Protein AF-A0A6N7FTI1-F1 (afdb_monomer_lite)

pLDDT: m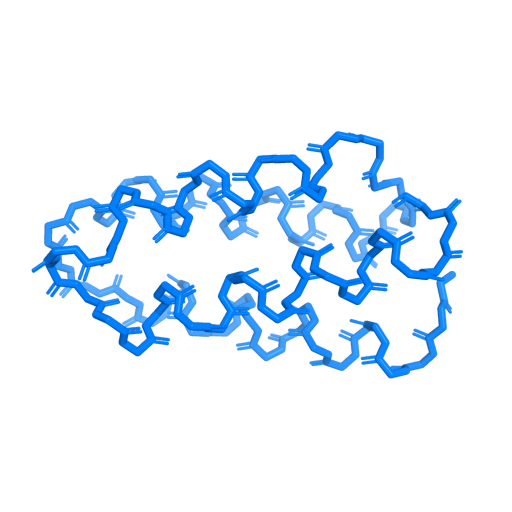ean 87.46, std 6.43, range [55.94, 93.81]

Structure (mmCIF, N/CA/C/O backbone):
data_AF-A0A6N7FTI1-F1
#
_entry.id   AF-A0A6N7FTI1-F1
#
loop_
_atom_site.group_PDB
_atom_site.id
_atom_site.type_symbol
_atom_site.label_atom_id
_atom_site.label_alt_id
_atom_site.label_comp_id
_atom_site.label_asym_id
_atom_site.label_entity_id
_atom_site.label_seq_id
_atom_site.pdbx_PDB_ins_code
_atom_site.Cartn_x
_atom_site.Cartn_y
_atom_site.Cartn_z
_atom_site.occupancy
_atom_site.B_iso_or_equiv
_atom_site.auth_seq_id
_atom_site.auth_comp_id
_atom_site.auth_asym_id
_atom_site.auth_atom_id
_atom_site.pdbx_PDB_model_num
ATOM 1 N N . MET A 1 1 ? 9.411 -6.579 -12.462 1.00 71.31 1 MET A N 1
ATOM 2 C CA . MET A 1 1 ? 9.092 -6.772 -11.025 1.00 71.31 1 MET A CA 1
ATOM 3 C C . MET A 1 1 ? 9.241 -8.232 -10.552 1.00 71.31 1 MET A C 1
ATOM 5 O O . MET A 1 1 ? 8.978 -9.148 -11.327 1.00 71.31 1 MET A O 1
ATOM 9 N N . ASP A 1 2 ? 9.656 -8.459 -9.294 1.00 82.75 2 ASP A N 1
ATOM 10 C CA . ASP A 1 2 ? 9.718 -9.790 -8.647 1.00 82.75 2 ASP A CA 1
ATOM 11 C C . ASP A 1 2 ? 8.307 -10.377 -8.417 1.00 82.75 2 ASP A C 1
ATOM 13 O O . ASP A 1 2 ? 7.370 -9.632 -8.118 1.00 82.75 2 ASP A O 1
ATOM 17 N N . LEU A 1 3 ? 8.135 -11.701 -8.543 1.00 83.81 3 LEU A N 1
ATOM 18 C CA . LEU A 1 3 ? 6.824 -12.354 -8.389 1.00 83.81 3 L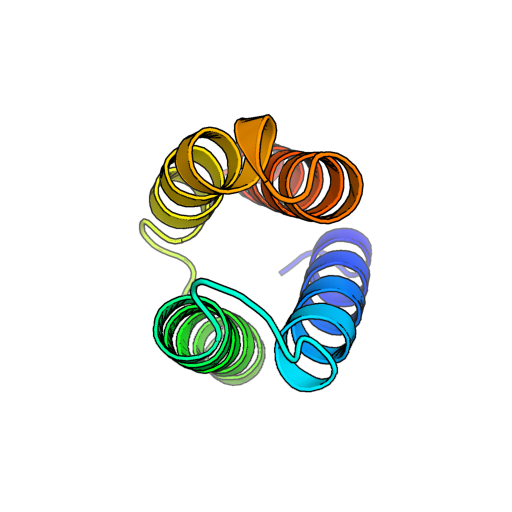EU A CA 1
ATOM 19 C C . LEU A 1 3 ? 6.223 -12.087 -7.002 1.00 83.81 3 LEU A C 1
ATOM 21 O O . LEU A 1 3 ? 5.024 -11.852 -6.890 1.00 83.81 3 LEU A O 1
ATOM 25 N N . HIS A 1 4 ? 7.063 -12.045 -5.965 1.00 85.06 4 HIS A N 1
ATOM 26 C CA . HIS A 1 4 ? 6.609 -11.796 -4.603 1.00 85.06 4 HIS A CA 1
ATOM 27 C C . HIS A 1 4 ? 6.086 -10.364 -4.418 1.00 85.06 4 HIS A C 1
ATOM 29 O O . HIS A 1 4 ? 5.065 -10.154 -3.765 1.00 85.06 4 HIS A O 1
ATOM 35 N N . ILE A 1 5 ? 6.755 -9.374 -5.023 1.00 85.00 5 ILE A N 1
ATOM 36 C CA . ILE A 1 5 ? 6.327 -7.964 -4.990 1.00 85.00 5 ILE A CA 1
ATOM 37 C C . ILE A 1 5 ? 4.989 -7.818 -5.714 1.00 85.00 5 ILE A C 1
ATOM 39 O O . ILE A 1 5 ? 4.075 -7.172 -5.203 1.00 85.00 5 ILE A O 1
ATOM 43 N N . ARG A 1 6 ? 4.845 -8.479 -6.869 1.00 88.31 6 ARG A N 1
ATOM 44 C CA . ARG A 1 6 ? 3.599 -8.474 -7.637 1.00 88.31 6 ARG A CA 1
ATOM 45 C C . ARG A 1 6 ? 2.426 -9.006 -6.813 1.00 88.31 6 ARG A C 1
ATOM 47 O O . ARG A 1 6 ? 1.415 -8.319 -6.706 1.00 88.31 6 ARG A O 1
ATOM 54 N N . GLU A 1 7 ? 2.583 -10.166 -6.177 1.00 89.12 7 GLU A N 1
ATOM 55 C CA . GLU A 1 7 ? 1.542 -10.755 -5.323 1.00 89.12 7 GLU A CA 1
ATOM 56 C C . GLU A 1 7 ? 1.162 -9.832 -4.151 1.00 89.12 7 GLU A C 1
ATOM 58 O O . GLU A 1 7 ? -0.018 -9.708 -3.808 1.00 89.12 7 GLU A O 1
ATOM 63 N N . GLN A 1 8 ? 2.138 -9.141 -3.549 1.00 87.94 8 GLN A N 1
ATOM 64 C CA . GLN A 1 8 ? 1.862 -8.175 -2.483 1.00 87.94 8 GLN A CA 1
ATOM 65 C C . GLN A 1 8 ? 1.078 -6.957 -2.981 1.00 87.94 8 GLN A C 1
ATOM 67 O O . GLN A 1 8 ? 0.114 -6.552 -2.327 1.00 87.94 8 GLN A O 1
ATOM 72 N N . LEU A 1 9 ? 1.442 -6.399 -4.137 1.00 89.88 9 LEU A N 1
ATOM 73 C CA . LEU A 1 9 ? 0.726 -5.278 -4.746 1.00 89.88 9 LEU A CA 1
ATOM 74 C C . LEU A 1 9 ? -0.687 -5.669 -5.192 1.00 89.88 9 LEU A C 1
ATOM 76 O O . LEU A 1 9 ? -1.620 -4.893 -5.005 1.00 89.88 9 LEU A O 1
ATOM 80 N N . GLU A 1 10 ? -0.882 -6.876 -5.723 1.00 91.69 10 GLU A N 1
ATOM 81 C CA . GLU A 1 10 ? -2.212 -7.388 -6.076 1.00 91.69 10 GLU A CA 1
ATOM 82 C C . GLU A 1 10 ? -3.097 -7.545 -4.834 1.00 91.69 10 GLU A C 1
ATOM 84 O O . GLU A 1 10 ? -4.245 -7.093 -4.822 1.00 91.69 10 GLU A O 1
ATOM 89 N N . SER A 1 11 ? -2.549 -8.103 -3.751 1.00 90.88 11 SER A N 1
ATOM 90 C CA . SER A 1 11 ? -3.270 -8.237 -2.483 1.00 90.88 11 SER A CA 1
ATOM 91 C C . SER A 1 11 ? -3.584 -6.883 -1.836 1.00 90.88 11 SER A C 1
ATOM 93 O O . SER A 1 11 ? -4.638 -6.716 -1.214 1.00 90.88 11 SER A O 1
ATOM 95 N N . LEU A 1 12 ? -2.686 -5.905 -1.977 1.00 90.88 12 LEU A N 1
ATOM 96 C CA . LEU A 1 12 ? -2.918 -4.535 -1.532 1.00 90.88 12 LEU A CA 1
ATOM 97 C C . LEU A 1 12 ? -4.028 -3.870 -2.356 1.00 90.88 12 LEU A C 1
ATOM 99 O O . LEU A 1 12 ? -4.941 -3.282 -1.779 1.00 90.88 12 LEU A O 1
ATOM 103 N N . ALA A 1 13 ? -3.984 -3.996 -3.684 1.00 92.62 13 ALA A N 1
ATOM 104 C CA . ALA A 1 13 ? -4.990 -3.430 -4.572 1.00 92.62 13 ALA A CA 1
ATOM 105 C C . ALA A 1 13 ? -6.393 -3.966 -4.249 1.00 92.62 13 ALA A C 1
ATOM 107 O O . ALA A 1 13 ? -7.332 -3.185 -4.102 1.00 92.62 13 ALA A O 1
ATOM 108 N N . GLU A 1 14 ? -6.542 -5.277 -4.060 1.00 92.25 14 GLU A N 1
ATOM 109 C CA . GLU A 1 14 ? -7.833 -5.867 -3.693 1.00 92.25 14 GLU A CA 1
ATOM 110 C C . GLU A 1 14 ? -8.374 -5.284 -2.378 1.00 92.25 14 GLU A C 1
ATOM 112 O O . GLU A 1 14 ? -9.541 -4.901 -2.291 1.00 92.25 14 GLU A O 1
ATOM 117 N N . ARG A 1 15 ? -7.518 -5.136 -1.363 1.00 89.94 15 ARG A N 1
ATOM 118 C CA . ARG A 1 15 ? -7.923 -4.563 -0.073 1.00 89.94 15 ARG A CA 1
ATOM 119 C C . ARG A 1 15 ? -8.291 -3.088 -0.157 1.00 89.94 15 ARG A C 1
ATOM 121 O O . ARG A 1 15 ? -9.264 -2.689 0.473 1.00 89.94 15 ARG A O 1
ATOM 128 N N . LEU A 1 16 ? -7.549 -2.299 -0.930 1.00 90.69 16 LEU A N 1
ATOM 129 C CA . LEU A 1 16 ? -7.867 -0.890 -1.173 1.00 90.69 16 LEU A CA 1
ATOM 130 C C . LEU A 1 16 ? -9.178 -0.736 -1.953 1.00 90.69 16 LEU A C 1
ATOM 132 O O . LEU A 1 16 ? -9.949 0.178 -1.683 1.00 90.69 16 LEU A O 1
ATOM 136 N N . HIS A 1 17 ? -9.465 -1.647 -2.886 1.00 90.31 17 HIS A N 1
ATOM 137 C CA . HIS A 1 17 ? -10.723 -1.653 -3.631 1.00 90.31 17 HIS A CA 1
ATOM 138 C C . HIS A 1 17 ? -11.936 -1.963 -2.743 1.00 90.31 17 HIS A C 1
ATOM 140 O O . HIS A 1 17 ? -12.997 -1.370 -2.924 1.00 90.31 17 HIS A O 1
ATOM 146 N N . LEU A 1 18 ? -11.770 -2.880 -1.786 1.00 88.75 18 LEU A N 1
ATOM 147 C CA . LEU A 1 18 ? -12.805 -3.284 -0.829 1.00 88.75 18 LEU A CA 1
ATOM 148 C C . LEU A 1 18 ? -12.923 -2.340 0.377 1.00 88.75 18 LEU A C 1
ATOM 150 O O . LEU A 1 18 ? -13.775 -2.548 1.245 1.00 88.75 18 LEU A O 1
ATOM 154 N N . TYR A 1 19 ? -12.059 -1.331 0.465 1.00 87.00 19 TYR A N 1
ATOM 155 C CA . TYR A 1 1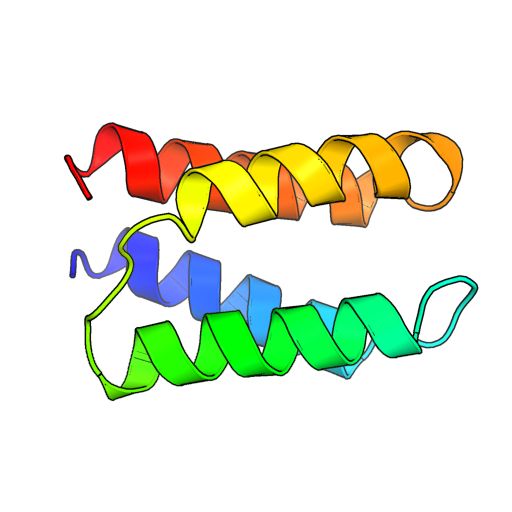9 ? -12.052 -0.396 1.573 1.00 87.00 19 TYR A CA 1
ATOM 156 C C . TYR A 1 19 ? -13.188 0.624 1.439 1.00 87.00 19 TYR A C 1
ATOM 158 O O . TYR A 1 19 ? -13.226 1.429 0.509 1.00 87.00 19 TYR A O 1
ATOM 166 N N . HIS A 1 20 ? -14.095 0.604 2.416 1.00 83.31 20 HIS A N 1
ATOM 167 C CA . HIS A 1 20 ? -15.228 1.518 2.525 1.00 83.31 20 HIS A CA 1
ATOM 168 C C . HIS A 1 20 ? -15.234 2.132 3.925 1.00 83.31 20 HIS A C 1
ATOM 170 O O . HIS A 1 20 ? -15.744 1.539 4.878 1.00 83.31 20 HIS A O 1
ATOM 176 N N . GLY A 1 21 ? -14.605 3.297 4.065 1.00 82.50 21 GLY A N 1
ATOM 177 C CA . GLY A 1 21 ? -14.384 3.956 5.350 1.00 82.50 21 GLY A CA 1
ATOM 178 C C . GLY A 1 21 ? -13.871 5.392 5.203 1.00 82.50 21 GLY A C 1
ATOM 179 O O . GLY A 1 21 ? -13.825 5.927 4.091 1.00 82.50 21 GLY A O 1
ATOM 180 N N . PRO A 1 22 ? -13.486 6.043 6.313 1.00 80.81 22 PRO A N 1
ATOM 181 C CA . PRO A 1 22 ? -12.804 7.336 6.284 1.00 80.81 22 PRO A CA 1
ATOM 182 C C . PRO A 1 22 ? -11.564 7.254 5.385 1.00 80.81 22 PRO A C 1
ATOM 184 O O . PRO A 1 22 ? -10.774 6.326 5.501 1.00 80.81 22 PRO A O 1
ATOM 187 N N . GLY A 1 23 ? -11.409 8.162 4.422 1.00 82.69 23 GLY A N 1
ATOM 188 C CA . GLY A 1 23 ? -10.313 8.062 3.449 1.00 82.69 23 GLY A CA 1
ATOM 189 C C . GLY A 1 23 ? -10.552 7.072 2.300 1.00 82.69 23 GLY A C 1
ATOM 190 O O . GLY A 1 23 ? -9.599 6.720 1.616 1.00 82.69 23 GLY A O 1
ATOM 191 N N . GLU A 1 24 ? -11.801 6.653 2.033 1.00 87.75 24 GLU A N 1
ATOM 192 C CA . GLU A 1 24 ? -12.166 5.857 0.839 1.00 87.75 24 GLU A CA 1
ATOM 193 C C . GLU A 1 24 ? -11.643 6.485 -0.463 1.00 87.75 24 GLU A C 1
ATOM 195 O O . GLU A 1 24 ? -11.178 5.775 -1.351 1.00 87.75 24 GLU A O 1
ATOM 200 N N . GLU A 1 25 ? -11.693 7.814 -0.579 1.00 89.69 25 GLU A N 1
ATOM 201 C CA . GLU A 1 25 ? -11.180 8.524 -1.754 1.00 89.69 25 GLU A CA 1
ATOM 202 C C . GLU A 1 25 ? -9.666 8.329 -1.913 1.00 89.69 25 GLU A C 1
ATOM 204 O O . GLU A 1 25 ? -9.222 7.910 -2.980 1.00 89.69 25 GLU A O 1
ATOM 209 N N . ARG A 1 26 ? -8.898 8.474 -0.824 1.00 88.25 26 ARG A N 1
ATOM 210 C CA . ARG A 1 26 ? -7.453 8.195 -0.819 1.00 88.25 26 ARG A CA 1
ATOM 211 C C . ARG A 1 26 ? -7.161 6.733 -1.130 1.00 88.25 26 ARG A C 1
ATOM 213 O O . ARG A 1 26 ? -6.317 6.443 -1.967 1.00 88.25 26 ARG A O 1
ATOM 220 N N . ALA A 1 27 ? -7.901 5.801 -0.526 1.00 90.06 27 ALA A N 1
ATOM 221 C CA . ALA A 1 27 ? -7.748 4.375 -0.802 1.00 90.06 27 ALA A CA 1
ATOM 222 C C . ALA A 1 27 ? -8.016 4.044 -2.282 1.00 90.06 27 ALA A C 1
ATOM 224 O O . ALA A 1 27 ? -7.303 3.232 -2.871 1.00 90.06 27 ALA A O 1
ATOM 225 N N . ARG A 1 28 ? -8.992 4.709 -2.919 1.00 91.56 28 ARG A N 1
ATOM 226 C CA . ARG A 1 28 ? -9.242 4.594 -4.365 1.00 91.56 28 ARG A CA 1
ATOM 227 C C . ARG A 1 28 ? -8.120 5.184 -5.212 1.00 91.56 28 ARG A C 1
ATOM 229 O O . ARG A 1 28 ? -7.754 4.568 -6.213 1.00 91.56 28 ARG A O 1
ATOM 236 N N . GLU A 1 29 ? -7.586 6.346 -4.843 1.00 92.00 29 GLU A N 1
ATOM 237 C CA . GLU A 1 29 ? -6.432 6.939 -5.527 1.00 92.00 29 GLU A CA 1
ATOM 238 C C . GLU A 1 29 ? -5.222 6.005 -5.451 1.00 92.00 29 GLU A C 1
ATOM 240 O O . GLU A 1 29 ? -4.618 5.678 -6.475 1.00 92.00 29 GLU A O 1
ATOM 245 N N . LEU A 1 30 ? -4.936 5.487 -4.257 1.00 91.50 30 LEU A N 1
ATOM 246 C CA . LEU A 1 30 ? -3.847 4.554 -4.008 1.00 91.50 30 LEU A CA 1
ATOM 247 C C . LEU A 1 30 ? -4.038 3.236 -4.762 1.00 91.50 30 LEU A C 1
ATOM 249 O O . LEU A 1 30 ? -3.097 2.713 -5.353 1.00 91.50 30 LEU A O 1
ATOM 253 N N . HIS A 1 31 ? -5.270 2.727 -4.821 1.00 93.81 31 HIS A N 1
ATOM 254 C CA . HIS A 1 31 ? -5.617 1.573 -5.645 1.00 93.81 31 HIS A CA 1
ATOM 255 C C . HIS A 1 31 ? -5.298 1.824 -7.124 1.00 93.81 31 HIS A C 1
ATOM 257 O O . HIS A 1 31 ? -4.741 0.951 -7.788 1.00 93.81 31 HIS A O 1
ATOM 263 N N . GLY A 1 32 ? -5.621 3.014 -7.639 1.00 92.62 32 GLY A N 1
ATOM 264 C CA . GLY A 1 32 ? -5.288 3.418 -9.004 1.00 92.62 32 GLY A CA 1
ATOM 265 C C . GLY A 1 32 ? -3.781 3.437 -9.255 1.00 92.62 32 GLY A C 1
ATOM 266 O O . GLY A 1 32 ? -3.327 2.900 -10.262 1.00 92.62 32 GLY A O 1
ATOM 267 N N . GLN A 1 33 ? -3.005 3.982 -8.317 1.00 91.62 33 GLN A N 1
ATOM 268 C CA . GLN A 1 33 ? -1.543 4.028 -8.403 1.00 91.62 33 GLN A CA 1
ATOM 269 C C . GLN A 1 33 ? -0.921 2.629 -8.367 1.00 91.62 33 GLN A C 1
ATOM 271 O O . GLN A 1 33 ? -0.117 2.298 -9.234 1.00 91.62 33 GLN A O 1
ATOM 276 N N . VAL A 1 34 ? -1.347 1.776 -7.431 1.00 92.00 34 VAL A N 1
ATOM 277 C CA . VAL A 1 34 ? -0.876 0.386 -7.322 1.00 92.00 34 VAL A CA 1
ATOM 278 C C . VAL A 1 34 ? -1.226 -0.411 -8.582 1.00 92.00 34 VAL A C 1
ATOM 280 O O . VAL A 1 34 ? -0.389 -1.149 -9.098 1.00 92.00 34 VAL A O 1
ATOM 283 N N . ARG A 1 35 ? -2.440 -0.250 -9.123 1.00 92.62 35 ARG A N 1
ATOM 284 C CA . ARG A 1 35 ? -2.846 -0.911 -10.375 1.00 92.62 35 ARG A CA 1
ATOM 285 C C . ARG A 1 35 ? -2.082 -0.392 -11.585 1.00 92.62 35 ARG A C 1
ATOM 287 O O . ARG A 1 35 ? -1.731 -1.203 -12.433 1.00 92.62 35 ARG A O 1
ATOM 294 N N . GLY A 1 36 ? -1.808 0.911 -11.644 1.00 90.88 36 GLY A N 1
ATOM 295 C CA . GLY A 1 36 ? -0.951 1.504 -12.668 1.00 90.88 36 GLY A CA 1
ATOM 296 C C . GLY A 1 36 ? 0.437 0.875 -12.648 1.00 90.88 36 GLY A C 1
ATOM 297 O O . GLY A 1 36 ? 0.868 0.333 -13.656 1.00 90.88 36 GLY A O 1
ATOM 298 N N . ALA A 1 37 ? 1.061 0.817 -11.472 1.00 88.75 37 ALA A N 1
ATOM 299 C CA . ALA A 1 37 ? 2.353 0.165 -11.272 1.00 88.75 37 ALA A CA 1
ATOM 300 C C . ALA A 1 37 ? 2.360 -1.312 -11.704 1.00 88.75 37 ALA A C 1
ATOM 302 O O . ALA A 1 37 ? 3.304 -1.780 -12.332 1.00 88.75 37 ALA A O 1
ATOM 303 N N . LEU A 1 38 ? 1.302 -2.065 -11.388 1.00 89.31 38 LEU A N 1
ATOM 304 C CA . LEU A 1 38 ? 1.164 -3.470 -11.795 1.00 89.31 38 LEU A CA 1
ATOM 305 C C . LEU A 1 38 ? 1.058 -3.670 -13.319 1.00 89.31 38 LEU A C 1
ATOM 307 O O . LEU A 1 38 ? 1.399 -4.755 -13.806 1.00 89.31 38 LEU A O 1
ATOM 311 N N . ASP A 1 39 ? 0.533 -2.673 -14.037 1.00 88.94 39 ASP A N 1
ATOM 312 C CA . ASP A 1 39 ? 0.305 -2.696 -15.486 1.00 88.94 39 ASP A CA 1
ATOM 313 C C . ASP A 1 39 ? 1.530 -2.199 -16.267 1.00 88.94 39 ASP A C 1
ATOM 315 O O . ASP A 1 39 ? 1.918 -2.818 -17.258 1.00 88.94 39 ASP A O 1
ATOM 319 N N . THR A 1 40 ? 2.174 -1.128 -15.792 1.00 85.25 40 THR A N 1
ATOM 320 C CA . THR A 1 40 ? 3.310 -0.489 -16.474 1.00 85.25 40 THR A CA 1
ATOM 321 C C . THR A 1 40 ? 4.683 -0.995 -16.015 1.00 85.25 40 THR A C 1
ATOM 323 O O . THR A 1 40 ? 5.669 -0.723 -16.694 1.00 85.25 40 THR A O 1
ATOM 326 N N . ASP A 1 41 ? 4.767 -1.737 -14.899 1.00 79.56 41 ASP A N 1
ATOM 327 C CA . ASP A 1 41 ? 6.021 -2.077 -14.182 1.00 79.56 41 ASP A CA 1
ATOM 328 C C . ASP A 1 41 ? 6.826 -0.814 -13.775 1.00 79.56 41 ASP A C 1
ATOM 330 O O . ASP A 1 41 ? 8.010 -0.891 -13.450 1.00 79.56 41 ASP A O 1
ATOM 334 N N . GLU A 1 42 ? 6.190 0.368 -13.792 1.00 80.31 42 GLU A N 1
ATOM 335 C CA . GLU A 1 42 ? 6.764 1.631 -13.323 1.00 80.31 42 GLU A CA 1
ATOM 336 C C . GLU A 1 42 ? 6.325 1.878 -11.880 1.00 80.31 42 GLU A C 1
ATOM 338 O O . GLU A 1 42 ? 5.139 2.045 -11.590 1.00 80.31 42 GLU A O 1
ATOM 343 N N . HIS A 1 43 ? 7.293 1.910 -10.967 1.00 79.06 43 HIS A N 1
ATOM 344 C CA . HIS A 1 43 ? 7.036 2.001 -9.527 1.00 79.06 43 HIS A CA 1
ATOM 345 C C . HIS A 1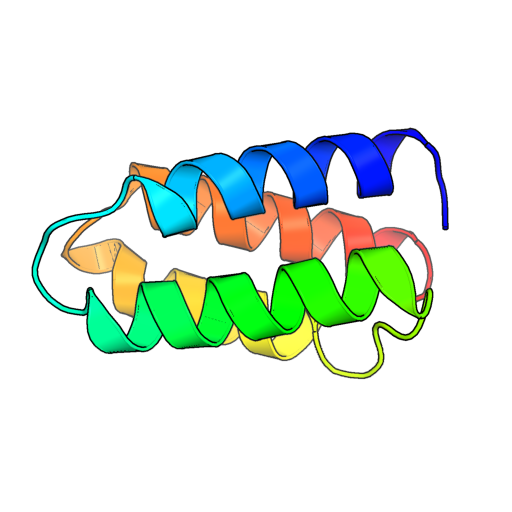 43 ? 7.762 3.177 -8.858 1.00 79.06 43 HIS A C 1
ATOM 347 O O . HIS A 1 43 ? 7.802 3.248 -7.631 1.00 79.06 43 HIS A O 1
ATOM 353 N N . ASP A 1 44 ? 8.316 4.095 -9.653 1.00 81.00 44 ASP A N 1
ATOM 354 C CA . ASP A 1 44 ? 9.112 5.226 -9.171 1.00 81.00 44 ASP A CA 1
ATOM 355 C C . ASP A 1 44 ? 8.282 6.089 -8.199 1.00 81.00 44 ASP A C 1
ATOM 357 O O . ASP A 1 44 ? 7.202 6.583 -8.538 1.00 81.00 44 ASP A O 1
ATOM 361 N N . GLY A 1 45 ? 8.745 6.193 -6.950 1.00 86.19 45 GLY A N 1
ATOM 362 C CA . GLY A 1 45 ? 8.065 6.921 -5.872 1.00 86.19 45 GLY A CA 1
ATOM 363 C C . GLY A 1 45 ? 6.816 6.243 -5.286 1.00 86.19 45 GLY A C 1
ATOM 364 O O . GLY A 1 45 ? 6.193 6.802 -4.381 1.00 86.19 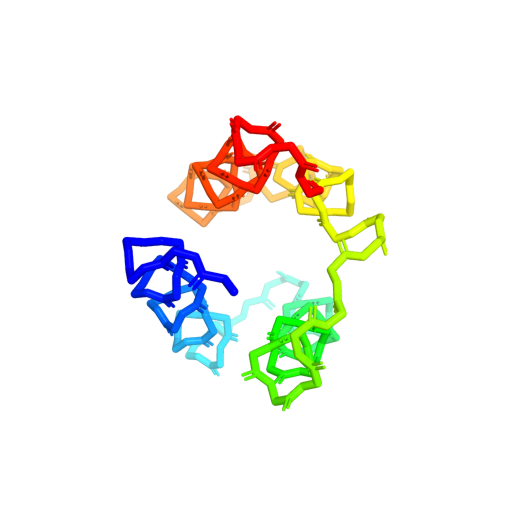45 GLY A O 1
ATOM 365 N N . LEU A 1 46 ? 6.434 5.043 -5.746 1.00 89.50 46 LEU A N 1
ATOM 366 C CA . LEU A 1 46 ? 5.309 4.296 -5.169 1.00 89.50 46 LEU A CA 1
ATOM 367 C C . LEU A 1 46 ? 5.631 3.810 -3.752 1.00 89.50 46 LEU A C 1
ATOM 369 O O . LEU A 1 46 ? 4.760 3.834 -2.888 1.00 89.50 46 LEU A O 1
ATOM 373 N N . SER A 1 47 ? 6.871 3.393 -3.499 1.00 91.19 47 SER A N 1
ATOM 374 C CA . SER A 1 47 ? 7.333 2.969 -2.174 1.00 91.19 47 SER A CA 1
ATOM 375 C C . SER A 1 47 ? 7.189 4.090 -1.138 1.00 91.19 47 SER A C 1
ATOM 377 O O . SER A 1 47 ? 6.546 3.882 -0.108 1.00 91.19 47 SER A O 1
ATOM 379 N N . ASP A 1 48 ? 7.684 5.293 -1.441 1.00 91.31 48 ASP A N 1
ATOM 380 C CA . ASP A 1 48 ? 7.535 6.481 -0.590 1.00 91.31 48 ASP A CA 1
ATOM 381 C C . ASP A 1 48 ? 6.063 6.837 -0.355 1.00 91.31 48 ASP A C 1
ATOM 383 O O . ASP A 1 48 ? 5.645 7.085 0.777 1.00 91.31 48 ASP A O 1
ATOM 387 N N . ARG A 1 49 ? 5.248 6.804 -1.415 1.00 91.25 49 ARG A N 1
ATOM 388 C CA . ARG A 1 49 ? 3.811 7.095 -1.339 1.00 91.25 49 ARG A CA 1
ATOM 389 C C . ARG A 1 49 ? 3.073 6.114 -0.427 1.00 91.25 49 ARG A C 1
ATOM 391 O O . ARG A 1 49 ? 2.264 6.523 0.400 1.00 91.25 49 ARG A O 1
ATOM 398 N N . LEU A 1 50 ? 3.349 4.816 -0.567 1.00 92.44 50 LEU A N 1
ATOM 399 C CA . LEU A 1 50 ? 2.754 3.775 0.271 1.00 92.44 50 LEU A CA 1
ATOM 400 C C . LEU A 1 50 ? 3.201 3.905 1.732 1.00 92.44 50 LEU A C 1
ATOM 402 O O . LEU A 1 50 ? 2.399 3.658 2.632 1.00 92.44 50 LEU A O 1
ATOM 406 N N . ALA A 1 51 ? 4.451 4.308 1.978 1.00 93.06 51 ALA A N 1
ATOM 407 C CA . ALA A 1 51 ? 4.956 4.564 3.322 1.00 93.06 51 ALA A CA 1
ATOM 408 C C . ALA A 1 51 ? 4.293 5.793 3.971 1.00 93.06 51 ALA A C 1
ATOM 410 O O . ALA A 1 51 ? 3.923 5.726 5.143 1.00 93.06 51 ALA A O 1
ATOM 411 N N . GLU A 1 52 ? 4.100 6.881 3.219 1.00 93.25 52 GLU A N 1
ATOM 412 C CA . GLU A 1 52 ? 3.381 8.083 3.668 1.00 93.25 52 GLU A CA 1
ATOM 413 C C . GLU A 1 52 ? 1.933 7.746 4.048 1.00 93.25 52 GLU A C 1
ATOM 415 O O . GLU A 1 52 ? 1.496 8.002 5.170 1.00 93.25 52 GLU A O 1
ATOM 420 N N . GLU A 1 53 ? 1.211 7.070 3.157 1.00 92.06 53 GLU A N 1
ATOM 421 C CA . GLU A 1 53 ? -0.186 6.706 3.397 1.00 92.06 53 GLU A CA 1
ATOM 422 C C . GLU A 1 53 ? -0.318 5.686 4.536 1.00 92.06 53 GLU A C 1
ATOM 424 O O . GLU A 1 53 ? -1.279 5.732 5.302 1.00 92.06 53 GLU A O 1
ATOM 429 N N . ALA A 1 54 ? 0.666 4.802 4.732 1.00 92.56 54 ALA A N 1
ATOM 430 C CA . ALA A 1 54 ? 0.683 3.905 5.885 1.00 92.56 54 ALA A CA 1
ATOM 431 C C . ALA A 1 54 ? 0.664 4.661 7.223 1.00 92.56 54 ALA A C 1
ATOM 433 O O . ALA A 1 54 ? 0.061 4.167 8.174 1.00 92.56 54 ALA A O 1
ATOM 434 N N . VAL A 1 55 ? 1.304 5.831 7.311 1.00 91.44 55 VAL A N 1
ATOM 435 C CA . VAL A 1 55 ? 1.279 6.672 8.519 1.00 91.44 55 VAL A CA 1
ATOM 436 C C . VAL A 1 55 ? -0.103 7.288 8.714 1.00 91.44 55 VAL A C 1
ATOM 438 O O . VAL A 1 55 ? -0.641 7.239 9.819 1.00 91.44 55 VAL A O 1
ATOM 441 N N . GLU A 1 56 ? -0.711 7.797 7.643 1.00 88.88 56 GLU A N 1
ATOM 442 C CA . GLU A 1 56 ? -2.054 8.387 7.688 1.00 88.88 56 GLU A CA 1
ATOM 443 C C . GLU A 1 56 ? -3.106 7.358 8.132 1.00 88.88 56 GLU A C 1
ATOM 445 O O . GLU A 1 56 ? -3.915 7.619 9.023 1.00 88.88 56 GLU A O 1
ATOM 450 N N . PHE A 1 57 ? -3.048 6.143 7.580 1.00 87.44 57 PHE A N 1
ATOM 451 C CA . PHE A 1 57 ? -3.958 5.059 7.948 1.00 87.44 57 PHE A CA 1
ATOM 452 C C . PHE A 1 57 ? -3.621 4.405 9.298 1.00 87.44 57 PHE A C 1
ATOM 454 O O . PHE A 1 57 ? -4.425 3.617 9.787 1.00 87.44 57 PHE A O 1
ATOM 461 N N . GLU A 1 58 ? -2.482 4.694 9.940 1.00 89.56 58 GLU A N 1
ATOM 462 C CA . GLU A 1 58 ? -2.057 4.004 11.171 1.00 89.56 58 GLU A CA 1
ATOM 463 C C . GLU A 1 58 ? -3.034 4.207 12.334 1.00 89.56 58 GLU A C 1
ATOM 465 O O . GLU A 1 58 ? -3.292 3.277 13.101 1.00 89.56 58 GLU A O 1
ATOM 470 N N . SER A 1 59 ? -3.599 5.410 12.446 1.00 84.69 59 SER A N 1
ATOM 471 C CA . SER A 1 59 ? -4.510 5.756 13.541 1.00 84.69 59 SER A CA 1
ATOM 472 C C . SER A 1 59 ? -5.933 5.237 13.325 1.00 84.69 59 SER A C 1
ATOM 474 O O . SER A 1 59 ? -6.619 4.915 14.293 1.00 84.69 59 SER A O 1
ATOM 476 N N . GLU A 1 60 ? -6.384 5.157 12.072 1.00 83.31 60 GLU A N 1
ATOM 477 C CA . GLU A 1 60 ? -7.768 4.797 11.737 1.00 83.31 60 GLU A CA 1
ATOM 478 C C . GLU A 1 60 ? -7.904 3.316 11.348 1.00 83.31 60 GLU A C 1
ATOM 480 O O . GLU A 1 60 ? -8.872 2.655 11.722 1.00 83.31 60 GLU A O 1
ATOM 485 N N . HIS A 1 61 ? -6.913 2.772 10.637 1.00 84.81 61 HIS A N 1
ATOM 486 C CA . HIS A 1 61 ? -6.917 1.430 10.054 1.00 84.81 61 HIS A CA 1
ATOM 487 C C . HIS A 1 61 ? -5.530 0.764 10.146 1.00 84.81 61 HIS A C 1
ATOM 489 O O . HIS A 1 61 ? -4.840 0.600 9.133 1.00 84.81 61 HIS A O 1
ATOM 495 N N . PRO A 1 62 ? -5.126 0.304 11.346 1.00 87.06 62 PRO A N 1
ATOM 496 C CA . PRO A 1 62 ? -3.786 -0.240 11.589 1.00 87.06 62 PRO A CA 1
ATOM 497 C C . PRO A 1 62 ? -3.455 -1.481 10.740 1.00 87.06 62 PRO A C 1
ATOM 499 O O . PRO A 1 62 ? -2.299 -1.683 10.356 1.00 87.06 62 PRO A O 1
ATOM 502 N N . ASP A 1 63 ? -4.455 -2.298 10.392 1.00 88.06 63 ASP A N 1
ATOM 503 C CA . ASP A 1 63 ? -4.282 -3.428 9.472 1.00 88.06 63 ASP A CA 1
ATOM 504 C C . ASP A 1 63 ? -3.901 -2.964 8.059 1.00 88.06 63 ASP A C 1
ATOM 506 O O . ASP A 1 63 ? -2.943 -3.479 7.477 1.00 88.06 63 ASP A O 1
ATOM 510 N N . LEU A 1 64 ? -4.605 -1.960 7.520 1.00 87.94 64 LEU A N 1
ATOM 511 C CA . LEU A 1 64 ? -4.316 -1.402 6.197 1.00 87.94 64 LEU A CA 1
ATOM 512 C C . LEU A 1 64 ? -2.937 -0.738 6.187 1.00 87.94 64 LEU A C 1
ATOM 514 O O . LEU A 1 64 ? -2.121 -1.036 5.317 1.00 87.94 64 LEU A O 1
ATOM 518 N N . ALA A 1 65 ? -2.640 0.063 7.211 1.00 91.38 65 ALA A N 1
ATOM 519 C CA . ALA A 1 65 ? -1.332 0.674 7.414 1.00 91.38 65 ALA A CA 1
ATOM 520 C C . ALA A 1 65 ? -0.191 -0.355 7.441 1.00 91.38 65 ALA A C 1
ATOM 522 O O . ALA A 1 65 ? 0.885 -0.114 6.901 1.00 91.38 65 ALA A O 1
ATOM 523 N N . THR A 1 66 ? -0.404 -1.523 8.051 1.00 92.12 66 THR A N 1
ATOM 524 C CA . THR A 1 66 ? 0.597 -2.603 8.085 1.00 92.12 66 THR A CA 1
ATOM 525 C C . THR A 1 66 ? 0.863 -3.171 6.691 1.00 92.12 66 THR A C 1
ATOM 527 O O . THR A 1 66 ? 2.011 -3.435 6.335 1.00 92.12 66 THR A O 1
ATOM 530 N N . ILE A 1 67 ? -0.185 -3.362 5.891 1.00 90.00 67 ILE A N 1
ATOM 531 C CA . ILE A 1 67 ? -0.070 -3.918 4.536 1.00 90.00 67 ILE A CA 1
ATOM 532 C C . ILE A 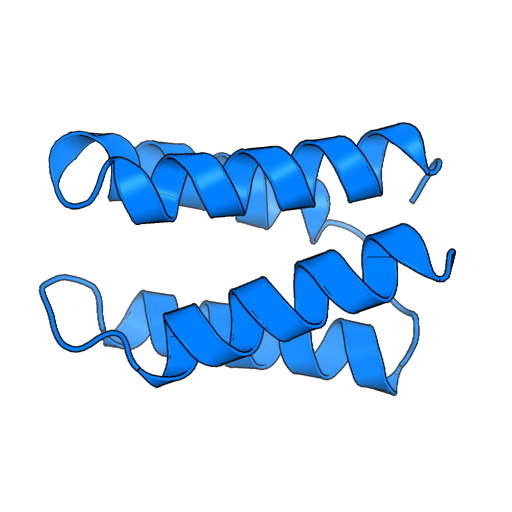1 67 ? 0.602 -2.917 3.594 1.00 90.00 67 ILE A C 1
ATOM 534 O O . ILE A 1 67 ? 1.486 -3.309 2.836 1.00 90.00 67 ILE A O 1
ATOM 538 N N . LEU A 1 68 ? 0.236 -1.637 3.689 1.00 92.06 68 LEU A N 1
ATOM 539 C CA . LEU A 1 68 ? 0.869 -0.550 2.939 1.00 92.06 68 LEU A CA 1
ATOM 540 C C . LEU A 1 68 ? 2.376 -0.497 3.186 1.00 92.06 68 LEU A C 1
ATOM 542 O O . LEU A 1 68 ? 3.164 -0.478 2.246 1.00 92.06 68 LEU A O 1
ATOM 546 N N . ARG A 1 69 ? 2.773 -0.575 4.456 1.00 93.12 69 ARG A N 1
ATOM 547 C CA . ARG A 1 69 ? 4.179 -0.553 4.873 1.00 93.12 69 ARG A CA 1
ATOM 548 C C . ARG A 1 69 ? 4.953 -1.758 4.360 1.00 93.12 69 ARG A C 1
ATOM 550 O O . ARG A 1 69 ? 6.037 -1.594 3.824 1.00 93.12 69 ARG A O 1
ATOM 557 N N . ARG A 1 70 ? 4.361 -2.955 4.429 1.00 90.88 70 ARG A N 1
ATOM 558 C CA . ARG A 1 70 ? 4.969 -4.167 3.855 1.00 90.88 70 ARG A CA 1
ATOM 559 C C . ARG A 1 70 ? 5.187 -4.048 2.350 1.00 90.88 70 ARG A C 1
ATOM 561 O O . ARG A 1 70 ? 6.250 -4.431 1.876 1.00 90.88 70 ARG A O 1
ATOM 568 N N . ALA A 1 71 ? 4.215 -3.503 1.620 1.00 90.50 71 ALA A N 1
ATOM 569 C CA . ALA A 1 71 ? 4.351 -3.279 0.186 1.00 90.50 71 ALA A CA 1
ATOM 570 C C . ALA A 1 71 ? 5.423 -2.217 -0.127 1.00 90.50 71 ALA A C 1
ATOM 572 O O . ALA A 1 71 ? 6.227 -2.416 -1.035 1.00 90.50 71 ALA A O 1
ATOM 573 N N . ALA A 1 72 ? 5.488 -1.136 0.658 1.00 92.12 72 ALA A N 1
ATOM 574 C CA . ALA A 1 72 ? 6.524 -0.108 0.552 1.00 92.12 72 ALA A CA 1
ATOM 575 C C . ALA A 1 72 ? 7.936 -0.666 0.810 1.00 92.12 72 ALA A C 1
ATOM 577 O O . ALA A 1 72 ? 8.861 -0.402 0.037 1.00 92.12 72 ALA A O 1
ATOM 578 N N . ASP A 1 73 ? 8.088 -1.478 1.861 1.00 90.69 73 ASP A N 1
ATOM 579 C CA . ASP A 1 73 ? 9.337 -2.162 2.206 1.00 90.69 73 ASP A CA 1
ATOM 580 C C . ASP A 1 73 ? 9.747 -3.151 1.105 1.00 90.69 73 ASP A C 1
ATOM 582 O O . ASP A 1 73 ? 10.920 -3.217 0.743 1.00 90.69 73 ASP A O 1
ATOM 586 N N . ALA A 1 74 ? 8.795 -3.906 0.545 1.00 87.88 74 ALA A N 1
ATOM 587 C CA . ALA A 1 74 ? 9.056 -4.863 -0.528 1.00 87.88 74 ALA A CA 1
ATOM 588 C C . ALA A 1 74 ? 9.526 -4.178 -1.821 1.00 87.88 74 ALA A C 1
ATOM 590 O O . ALA A 1 74 ? 10.455 -4.670 -2.462 1.00 87.88 74 ALA A O 1
ATOM 591 N N . LEU A 1 75 ? 8.923 -3.039 -2.178 1.00 86.12 75 LEU A N 1
ATOM 592 C CA . LEU A 1 75 ? 9.361 -2.211 -3.306 1.00 86.12 75 LEU A CA 1
ATOM 593 C C . LEU A 1 75 ? 10.776 -1.663 -3.070 1.00 86.12 75 LEU A C 1
ATOM 595 O O . LEU A 1 75 ? 11.680 -1.948 -3.855 1.00 86.12 75 LEU A O 1
ATOM 599 N N . SER A 1 76 ? 10.995 -1.028 -1.914 1.00 86.94 76 SER A N 1
ATOM 600 C CA . SER A 1 76 ? 12.295 -0.454 -1.531 1.00 86.94 76 SER A CA 1
ATOM 601 C C . SER A 1 76 ? 13.415 -1.499 -1.500 1.00 86.94 76 SER A C 1
ATOM 603 O O . SER A 1 76 ? 14.521 -1.266 -1.988 1.00 86.94 76 SER A O 1
ATOM 605 N N . ALA A 1 77 ? 13.142 -2.683 -0.942 1.00 83.44 77 ALA A N 1
ATOM 606 C CA . ALA A 1 77 ? 14.099 -3.785 -0.874 1.00 83.44 77 ALA A CA 1
ATOM 607 C C . ALA A 1 77 ? 14.393 -4.405 -2.249 1.00 83.44 77 ALA A C 1
ATOM 609 O O . ALA A 1 77 ? 15.478 -4.953 -2.453 1.00 83.44 77 ALA A O 1
ATOM 610 N N . GLY A 1 78 ? 13.453 -4.303 -3.193 1.00 73.06 78 GLY A N 1
ATOM 611 C CA . GLY A 1 78 ? 13.633 -4.702 -4.587 1.00 73.06 78 GLY A CA 1
ATOM 612 C C . GLY A 1 78 ? 14.555 -3.776 -5.388 1.00 73.06 78 GLY A C 1
ATOM 613 O O . GLY A 1 78 ? 14.886 -4.108 -6.525 1.00 73.06 78 GLY A O 1
ATOM 614 N N . GLY A 1 79 ? 14.989 -2.649 -4.808 1.00 60.81 79 GLY A N 1
ATOM 615 C CA . GLY A 1 79 ? 15.754 -1.615 -5.507 1.00 60.81 79 GLY A CA 1
ATOM 616 C C . GLY A 1 79 ? 14.908 -0.826 -6.507 1.00 60.81 79 GLY A C 1
ATOM 617 O O . GLY A 1 79 ? 15.461 -0.339 -7.495 1.00 60.81 79 GLY A O 1
ATOM 618 N N . ILE A 1 80 ? 13.593 -0.764 -6.265 1.00 55.94 80 ILE A N 1
ATOM 619 C CA . ILE A 1 80 ? 12.590 -0.076 -7.080 1.00 55.94 80 ILE A CA 1
ATOM 620 C C . ILE A 1 80 ? 11.975 1.073 -6.279 1.00 55.94 80 ILE A C 1
ATOM 622 O O . ILE A 1 80 ? 11.645 0.857 -5.088 1.00 55.94 80 ILE A O 1
#

Radius of gyration: 11.34 Å; chains: 1; bounding box: 31×21×30 Å

Sequence (80 aa):
MDLHIREQLESLAERLHLYHGPGEERARELHGQVRGALDTDEHDGLSDRLAEEAVEFESEHPDLATILRRAADALSAGGI

Foldseek 3Di:
DDPVLLVLLVVLLVVLVVDDDVCNVVSVVLSVLSVVCSVVVDCVCVLVVLQVVLVVCCVPPVPSSVSSNVSSVVVVVVVD

Secondary structure (DSSP, 8-state):
--HHHHHHHHHHHHHHHT--STTHHHHHHHHHHHHHHHHH---TTHHHHHHHHHHHTTTT-HHHHHHHHHHHHHHHHTT-